Protein AF-A0A9P1C2A9-F1 (afdb_monomer)

Organism: NCBI:txid2562237

Radius of gyration: 29.26 Å; Cα contacts (8 Å, |Δi|>4): 97; chains: 1; bounding box: 54×37×86 Å

Mean predicted aligned error: 13.82 Å

InterPro domains:
  IPR002110 Ankyrin repeat [PS50088] (85-117)
  IPR036770 Ankyrin repeat-containing domain superfamily [G3DSA:1.25.40.20] (23-127)
  IPR036770 Ankyrin repeat-containing domain superfamily [SSF48403] (60-125)

Sequence (131 aa):
MMEFQWEQRGGRVKLVEIDGVVSVGKDISVEHLLTTLKSQEAQEFERKHQERCALEWMKTQKFLERHKFDSADVNAPRVSWWGLQRTYPLHKAVMVRNWEMIDLLMKFGANPRQKYSHGRVPADYFNGHVH

Solvent-accessible surface area (backbone atoms only — not comparable to full-atom values): 8267 Å² total; per-residue (Å²): 140,83,86,84,88,87,82,90,64,88,93,57,87,79,90,82,84,84,88,90,74,88,84,71,95,60,96,73,53,68,68,58,53,55,51,49,51,53,50,51,53,51,50,51,52,51,49,54,53,50,54,50,52,51,53,53,47,53,55,50,33,54,51,25,53,74,72,62,34,55,66,88,39,67,70,42,58,34,66,42,101,77,74,74,37,42,45,40,55,59,44,52,25,54,77,69,67,37,64,69,54,40,52,50,42,46,75,72,67,33,65,76,80,55,58,33,68,83,72,47,41,50,69,62,66,71,76,71,75,84,128

Secondary structure (DSSP, 8-state):
---------TT-PPP---S------S---HHHHHHHHHHHHHHHHHHHHHHHHHHHHHHHHHHHHHHT--SS-TTPPEEPTTS--EE-HHHHHHHTT-HHHHHHHHHTT--TTPPPTTS--GGGGGGG---

pLDDT: mean 75.0, std 20.86, range [31.09, 95.38]

Nearest PDB structures (foldseek):
  8y1u-assembly1_A  TM=8.626E-01  e=5.364E-03  Homo sapiens
  4g8l-assembly4_D  TM=6.517E-01  e=6.062E-03  Homo sapiens
  4g8l-assembly2_B  TM=6.516E-01  e=8.748E-03  Homo sapiens
  4g8l-assembly3_C  TM=6.053E-01  e=6.444E-03  Homo sapiens
  4g8l-assembly1_A  TM=6.124E-01  e=9.886E-03  Homo sapiens

Structure (mmCIF, N/CA/C/O backbone):
data_AF-A0A9P1C2A9-F1
#
_entry.id   AF-A0A9P1C2A9-F1
#
loop_
_atom_site.group_PDB
_atom_site.id
_atom_site.type_symbol
_atom_site.label_atom_id
_atom_site.label_alt_id
_atom_site.label_comp_id
_atom_site.label_asym_id
_atom_site.label_entity_id
_atom_site.label_seq_id
_atom_site.pd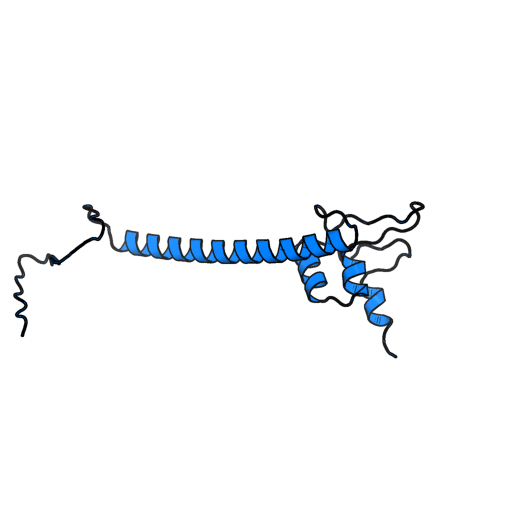bx_PDB_ins_code
_atom_site.Cartn_x
_atom_site.Cartn_y
_atom_site.Cartn_z
_atom_site.occupancy
_atom_site.B_iso_or_equiv
_atom_site.auth_seq_id
_atom_site.auth_comp_id
_atom_site.auth_asym_id
_atom_site.auth_atom_id
_atom_site.pdbx_PDB_model_num
ATOM 1 N N . MET A 1 1 ? -8.927 -4.628 62.474 1.00 39.97 1 MET A N 1
ATOM 2 C CA . MET A 1 1 ? -10.312 -5.113 62.621 1.00 39.97 1 MET A CA 1
ATOM 3 C C . MET A 1 1 ? -11.190 -3.905 62.337 1.00 39.97 1 MET A C 1
ATOM 5 O O . MET A 1 1 ? -11.217 -3.008 63.163 1.00 39.97 1 MET A O 1
ATOM 9 N N . MET A 1 2 ? -11.698 -3.781 61.109 1.00 35.38 2 MET A N 1
ATOM 10 C CA . MET A 1 2 ? -12.501 -2.633 60.665 1.00 35.38 2 MET A CA 1
ATOM 11 C C . MET A 1 2 ? -13.957 -3.085 60.581 1.00 35.38 2 MET A C 1
ATOM 13 O O . MET A 1 2 ? -14.245 -4.099 59.946 1.00 35.38 2 MET A O 1
ATOM 17 N N . GLU A 1 3 ? -14.832 -2.375 61.287 1.00 31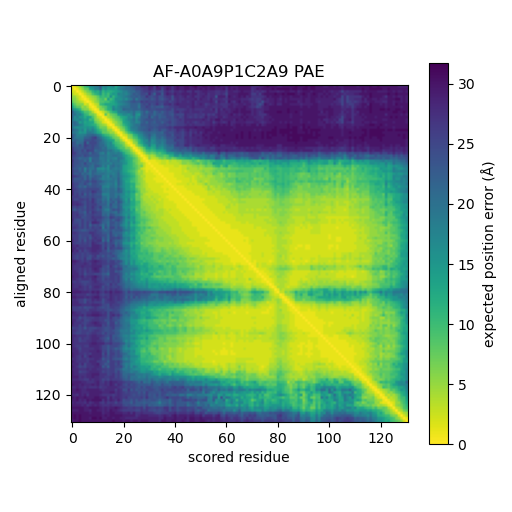.92 3 GLU A N 1
ATOM 18 C CA . GLU A 1 3 ? -16.271 -2.616 61.303 1.00 31.92 3 GLU A CA 1
ATOM 19 C C . GLU A 1 3 ? -16.932 -1.908 60.117 1.00 31.92 3 GLU A C 1
ATOM 21 O O . GLU A 1 3 ? -16.745 -0.712 59.911 1.00 31.92 3 GLU A O 1
ATOM 26 N N . PHE A 1 4 ? -17.713 -2.659 59.340 1.00 36.00 4 PHE A N 1
ATOM 27 C CA . PHE A 1 4 ? -18.564 -2.136 58.275 1.00 36.00 4 PHE A CA 1
ATOM 28 C C . PHE A 1 4 ? -19.997 -2.064 58.808 1.00 36.00 4 PHE A C 1
ATOM 30 O O . PHE A 1 4 ? -20.592 -3.100 59.108 1.00 36.00 4 PHE A O 1
ATOM 37 N N . GLN A 1 5 ? -20.560 -0.861 58.931 1.00 31.09 5 GLN A N 1
ATOM 38 C CA . GLN A 1 5 ? -21.947 -0.673 59.359 1.00 31.09 5 GLN A CA 1
ATOM 39 C C . GLN A 1 5 ? -22.848 -0.491 58.131 1.00 31.09 5 GLN A C 1
ATOM 41 O O . GLN A 1 5 ? -22.696 0.459 57.366 1.00 31.09 5 GLN A O 1
ATOM 46 N N . TRP A 1 6 ? -23.784 -1.419 57.931 1.00 36.75 6 TR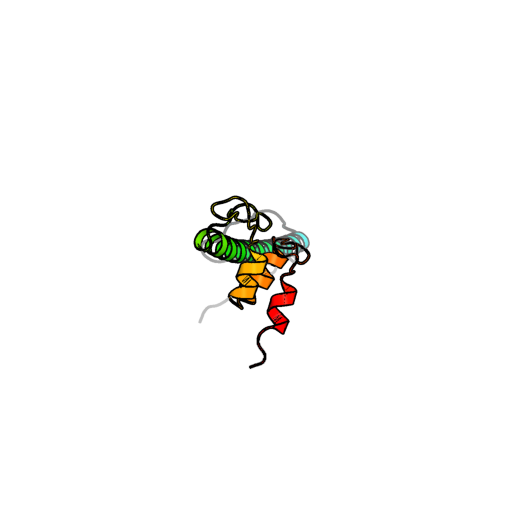P A N 1
ATOM 47 C CA . TRP A 1 6 ? -24.738 -1.389 56.821 1.00 36.75 6 TRP A CA 1
ATOM 48 C C . TRP A 1 6 ? -26.066 -0.780 57.274 1.00 36.75 6 TRP A C 1
ATOM 50 O O . TRP A 1 6 ? -26.678 -1.275 58.218 1.00 36.75 6 TRP A O 1
ATOM 60 N N . GLU A 1 7 ? -26.557 0.243 56.570 1.00 38.28 7 GLU A N 1
ATOM 61 C CA . GLU A 1 7 ? -27.921 0.754 56.743 1.00 38.28 7 GLU A CA 1
ATOM 62 C C . GLU A 1 7 ? -28.673 0.713 55.403 1.00 38.28 7 GLU A C 1
ATOM 64 O O . GLU A 1 7 ? -28.291 1.357 54.425 1.00 38.28 7 GLU A O 1
ATOM 69 N N . GLN A 1 8 ? -29.752 -0.074 55.347 1.00 34.41 8 GLN A N 1
ATOM 70 C CA . GLN A 1 8 ? -30.644 -0.185 54.192 1.00 34.41 8 GLN A CA 1
ATOM 71 C C . GLN A 1 8 ? -31.937 0.584 54.476 1.00 34.41 8 GLN A C 1
ATOM 73 O O . GLN A 1 8 ? -32.737 0.190 55.324 1.00 34.41 8 GLN A O 1
ATOM 78 N N . ARG A 1 9 ? -32.18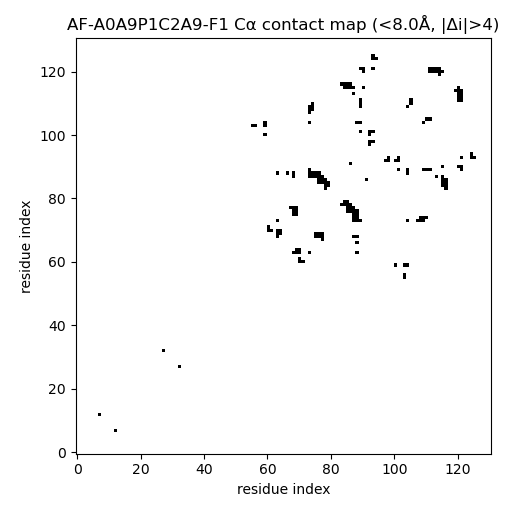7 1.662 53.726 1.00 36.34 9 ARG A N 1
ATOM 79 C CA . ARG A 1 9 ? -33.498 2.323 53.681 1.00 36.34 9 ARG A CA 1
ATOM 80 C C . ARG A 1 9 ? -33.981 2.437 52.235 1.00 36.34 9 ARG A C 1
ATOM 82 O O . ARG A 1 9 ? -33.385 3.137 51.423 1.00 36.34 9 ARG A O 1
ATOM 89 N N . GLY A 1 10 ? -35.076 1.738 51.925 1.00 40.25 10 GLY A N 1
ATOM 90 C CA . GLY A 1 10 ? -35.908 1.990 50.740 1.00 40.25 10 GLY A CA 1
ATOM 91 C C . GLY A 1 10 ? -35.327 1.599 49.375 1.00 40.25 10 GLY A C 1
ATOM 92 O O . GLY A 1 10 ? -35.565 2.310 48.406 1.00 40.25 10 GLY A O 1
ATOM 93 N N . GLY A 1 11 ? -34.565 0.504 49.269 1.00 44.47 11 GLY A N 1
ATOM 94 C CA . GLY A 1 11 ? -34.105 -0.018 47.968 1.00 44.47 11 GLY A CA 1
ATOM 95 C C . GLY A 1 11 ? -33.011 0.805 47.274 1.00 44.47 11 GLY A C 1
ATOM 96 O O . GLY A 1 11 ? -32.715 0.571 46.107 1.00 44.47 11 GLY A O 1
ATOM 97 N N . ARG A 1 12 ? -32.388 1.757 47.978 1.00 37.00 12 ARG A N 1
ATOM 98 C CA . ARG A 1 12 ? -31.333 2.627 47.449 1.00 37.00 12 ARG A CA 1
ATOM 99 C C . ARG A 1 12 ? -30.033 2.373 48.214 1.00 37.00 12 ARG A C 1
ATOM 101 O O . ARG A 1 12 ? -29.900 2.779 49.364 1.00 37.00 12 ARG A O 1
ATOM 108 N N . VAL A 1 13 ? -29.085 1.685 47.580 1.00 40.41 13 VAL A N 1
ATOM 109 C CA . VAL A 1 13 ? -27.733 1.475 48.122 1.00 40.41 13 VAL A CA 1
ATOM 110 C C . VAL A 1 13 ? -26.905 2.723 47.816 1.00 40.41 13 VAL A C 1
ATOM 112 O O . VAL A 1 13 ? -26.735 3.075 46.651 1.00 40.41 13 VAL A O 1
ATOM 115 N N . LYS A 1 14 ? -26.411 3.416 48.846 1.00 43.59 14 LYS A N 1
ATOM 116 C CA . LYS A 1 14 ? -25.388 4.456 48.688 1.00 43.59 14 LYS A CA 1
ATOM 117 C C . LYS A 1 14 ? -24.035 3.858 49.041 1.00 43.59 14 LYS A C 1
ATOM 119 O O . LYS A 1 14 ? -23.838 3.416 50.167 1.00 43.59 14 LYS A O 1
ATOM 124 N N . LEU A 1 15 ? -23.121 3.877 48.077 1.00 38.16 15 LEU A N 1
ATOM 125 C CA . LEU A 1 15 ? -21.698 3.725 48.340 1.00 38.16 15 LEU A CA 1
ATOM 126 C C . LEU A 1 15 ? -21.187 5.066 48.863 1.00 38.16 15 LEU A C 1
ATOM 128 O O . LEU A 1 15 ? -21.294 6.088 48.184 1.00 38.16 15 LEU A O 1
ATOM 132 N N . VAL A 1 16 ? -20.657 5.054 50.075 1.00 51.22 16 VAL A N 1
ATOM 133 C CA . VAL A 1 16 ? -19.816 6.123 50.594 1.00 51.22 16 VAL A CA 1
ATOM 134 C C . VAL A 1 16 ? -18.514 5.431 50.941 1.00 51.22 16 VAL A C 1
ATOM 136 O O . VAL A 1 16 ? -18.551 4.584 51.823 1.00 51.22 16 VAL A O 1
ATOM 139 N N . GLU A 1 17 ? -17.435 5.693 50.194 1.00 46.34 17 GLU A N 1
ATOM 140 C CA . GLU A 1 17 ? -16.234 6.327 50.756 1.00 46.34 17 GLU A CA 1
ATOM 141 C C . GLU A 1 17 ? -15.074 6.549 49.743 1.00 46.34 17 GLU A C 1
ATOM 143 O O . GLU A 1 17 ? -14.883 5.774 48.810 1.00 46.34 17 GLU A O 1
ATOM 148 N N . ILE A 1 18 ? -14.314 7.619 50.039 1.00 44.75 18 ILE A N 1
ATOM 149 C CA . ILE A 1 18 ? -12.897 7.988 49.781 1.00 44.75 18 ILE A CA 1
ATOM 150 C C . ILE A 1 18 ? -12.362 8.275 48.358 1.00 44.75 18 ILE A C 1
ATOM 152 O O . ILE A 1 18 ? -12.217 7.406 47.507 1.00 44.75 18 ILE A O 1
ATOM 156 N N . ASP A 1 19 ? -11.976 9.548 48.205 1.00 43.06 19 ASP A N 1
ATOM 157 C CA . ASP A 1 19 ? -10.932 10.150 47.366 1.00 43.06 19 ASP A CA 1
ATOM 158 C C . ASP A 1 19 ? -10.917 9.901 45.847 1.00 43.06 19 ASP A C 1
ATOM 160 O O . ASP A 1 19 ? -10.280 8.994 45.318 1.00 43.06 19 ASP A O 1
ATOM 164 N N . GLY A 1 20 ? -11.473 10.881 45.121 1.00 46.47 20 GLY A N 1
ATOM 165 C CA . GLY A 1 20 ? -10.825 11.367 43.897 1.00 46.47 20 GLY A CA 1
ATOM 166 C C . GLY A 1 20 ? -11.399 10.940 42.546 1.00 46.47 20 GLY A C 1
ATOM 167 O O . GLY A 1 20 ? -10.678 11.033 41.555 1.00 46.47 20 GLY A O 1
ATOM 168 N N . VAL A 1 21 ? -12.668 10.528 42.444 1.00 39.84 21 VAL A N 1
ATOM 169 C CA . VAL A 1 21 ? -13.281 10.199 41.141 1.00 39.84 21 VAL A CA 1
ATOM 170 C C . VAL A 1 21 ? -14.577 10.974 40.902 1.00 39.84 21 VAL A C 1
ATOM 172 O O . VAL A 1 21 ? -15.450 11.082 41.760 1.00 39.84 21 VAL A O 1
ATOM 175 N N . VAL A 1 22 ? -14.640 11.550 39.700 1.00 41.66 22 VAL A N 1
ATOM 176 C CA . VAL A 1 22 ? -15.652 12.454 39.142 1.00 41.66 22 VAL A CA 1
ATOM 177 C C . VAL A 1 22 ? -17.082 12.050 39.507 1.00 41.66 22 VAL A C 1
ATOM 179 O O . VAL A 1 22 ? -17.586 11.001 39.112 1.00 41.66 22 VAL A O 1
ATOM 182 N N . SER A 1 23 ? -17.764 12.944 40.218 1.00 42.97 23 SER A N 1
ATOM 183 C CA . SER A 1 23 ? -19.191 12.850 40.501 1.00 42.97 23 SER A CA 1
ATOM 184 C C . SER A 1 23 ? -19.982 13.146 39.223 1.00 42.97 23 SER A C 1
ATOM 186 O O . SER A 1 23 ? -20.004 14.288 38.765 1.00 42.97 23 SER A O 1
ATOM 188 N N . VAL A 1 24 ? -20.678 12.156 38.656 1.00 46.12 24 VAL A N 1
ATOM 189 C CA . VAL A 1 24 ? -21.729 12.424 37.660 1.00 46.12 24 VAL A CA 1
ATOM 190 C C . VAL A 1 24 ? -23.082 12.303 38.348 1.00 46.12 24 VAL A C 1
ATOM 192 O O . VAL A 1 24 ? -23.648 11.225 38.487 1.00 46.12 24 VAL A O 1
ATOM 195 N N . GLY A 1 25 ? -23.584 13.440 38.830 1.00 46.94 25 GLY A N 1
ATOM 196 C CA . GLY A 1 25 ? -24.864 13.578 39.531 1.00 46.94 25 GLY A CA 1
ATOM 197 C C . GLY A 1 25 ? -26.099 13.504 38.625 1.00 46.94 25 GLY A C 1
ATOM 198 O O . GLY A 1 25 ? -26.973 14.361 38.726 1.00 46.94 25 GLY A O 1
ATOM 199 N N . LYS A 1 26 ? -26.185 12.513 37.732 1.00 54.19 26 LYS A N 1
ATOM 200 C CA . LYS A 1 26 ? -27.410 12.196 36.979 1.00 54.19 26 LYS A CA 1
ATOM 201 C C . LYS A 1 26 ? -27.658 10.695 37.033 1.00 54.19 26 LYS A C 1
ATOM 203 O O . LYS A 1 26 ? -26.710 9.924 36.943 1.00 54.19 26 LYS A O 1
ATOM 208 N N . ASP A 1 27 ? -28.921 10.302 37.165 1.00 56.72 27 ASP A N 1
ATOM 209 C CA . ASP A 1 27 ? -29.359 8.910 37.055 1.00 56.72 27 ASP A CA 1
ATOM 210 C C . ASP A 1 27 ? -29.014 8.388 35.647 1.00 56.72 27 ASP A C 1
ATOM 212 O O . ASP A 1 27 ? -29.768 8.564 34.690 1.00 56.72 27 ASP A O 1
ATOM 216 N N . ILE A 1 28 ? -27.821 7.811 35.485 1.00 60.56 28 ILE A N 1
ATOM 217 C CA . ILE A 1 28 ? -27.393 7.206 34.226 1.00 60.56 28 ILE A CA 1
ATOM 218 C C . ILE A 1 28 ? -27.967 5.793 34.192 1.00 60.56 28 ILE A C 1
ATOM 220 O O . ILE A 1 28 ? -27.586 4.932 34.984 1.00 60.56 28 ILE A O 1
ATOM 224 N N . SER A 1 29 ? -28.897 5.561 33.266 1.00 77.38 29 SER A N 1
ATOM 225 C CA . SER A 1 29 ? -29.436 4.228 32.993 1.00 77.38 29 SER A CA 1
ATOM 226 C C . SER A 1 29 ? -28.306 3.246 32.659 1.00 77.38 29 SER A C 1
ATOM 228 O O . SER A 1 29 ? -27.387 3.588 31.914 1.00 77.38 29 SER A O 1
ATOM 230 N N . VAL A 1 30 ? -28.396 2.011 33.160 1.00 75.88 30 VAL A N 1
ATOM 231 C CA . VAL A 1 30 ? -27.433 0.927 32.877 1.00 75.88 30 VAL A CA 1
ATOM 232 C C . VAL A 1 30 ? -27.245 0.726 31.368 1.00 75.88 30 VAL A C 1
ATOM 234 O O . VAL A 1 30 ? -26.127 0.511 30.908 1.00 75.88 30 VAL A O 1
ATOM 237 N N . GLU A 1 31 ? -28.308 0.906 30.582 1.00 75.62 31 GLU A N 1
ATOM 238 C CA . GLU A 1 31 ? -28.261 0.859 29.115 1.00 75.62 31 GLU A CA 1
ATOM 239 C C . GLU A 1 31 ? -27.299 1.898 28.527 1.00 75.62 31 GLU A C 1
ATOM 241 O O . GLU A 1 31 ? -26.549 1.621 27.591 1.00 75.62 31 GLU A O 1
ATOM 246 N N . HIS A 1 32 ? -27.259 3.098 29.107 1.00 77.06 32 HIS A N 1
ATOM 247 C CA . HIS A 1 32 ? -26.356 4.155 28.666 1.00 77.06 32 HIS A CA 1
ATOM 248 C C . HIS A 1 32 ? -24.891 3.816 28.980 1.00 77.06 32 HIS A C 1
ATOM 250 O O . HIS A 1 32 ? -24.015 4.077 28.153 1.00 77.06 32 HIS A O 1
ATOM 256 N N . LEU A 1 33 ? -24.620 3.163 30.119 1.00 80.94 33 LEU A N 1
ATOM 257 C CA . LEU A 1 33 ? -23.282 2.656 30.453 1.00 80.94 33 LEU A CA 1
ATOM 258 C C . LEU A 1 33 ? -22.843 1.554 29.482 1.00 80.94 33 LEU A C 1
ATOM 260 O O . LEU A 1 33 ? -21.746 1.629 28.935 1.00 80.94 33 LEU A O 1
ATOM 264 N N . LEU A 1 34 ? -23.712 0.57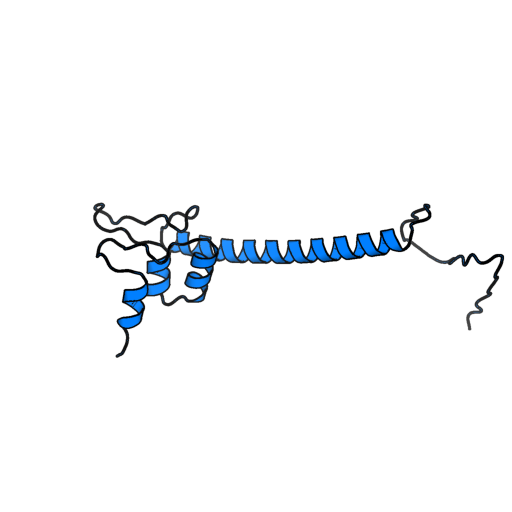7 29.201 1.00 85.50 34 LEU A N 1
ATOM 265 C CA . LEU A 1 34 ? -23.422 -0.507 28.254 1.00 85.50 34 LEU A CA 1
ATOM 266 C C . LEU A 1 34 ? -23.167 0.015 26.838 1.00 85.50 34 LEU A C 1
ATOM 268 O O . LEU A 1 34 ? -22.256 -0.452 26.155 1.00 85.50 34 LEU A O 1
ATOM 272 N N . THR A 1 35 ? -23.946 1.001 26.397 1.00 86.12 35 THR A N 1
ATOM 273 C CA . THR A 1 35 ? -23.770 1.613 25.075 1.00 86.12 35 THR A CA 1
ATOM 274 C C . THR A 1 35 ? -22.459 2.396 25.000 1.00 86.12 35 THR A C 1
ATOM 276 O O . THR A 1 35 ? -21.747 2.316 23.998 1.00 86.12 35 THR A O 1
ATOM 279 N N . THR A 1 36 ? -22.102 3.107 26.073 1.00 87.12 36 THR A N 1
ATOM 280 C CA . THR A 1 36 ? -20.837 3.849 26.162 1.00 87.12 36 THR A CA 1
ATOM 281 C C . THR A 1 36 ? -19.637 2.904 26.126 1.00 87.12 36 THR A C 1
ATOM 283 O O . THR A 1 36 ? -18.711 3.149 25.360 1.00 87.12 36 THR A O 1
ATOM 286 N N . LEU A 1 37 ? -19.675 1.793 26.871 1.00 87.94 37 LEU A N 1
ATOM 287 C CA . LEU A 1 37 ? -18.608 0.785 26.863 1.00 87.94 37 LEU A CA 1
ATOM 288 C C . LEU A 1 37 ? -18.425 0.167 25.472 1.00 87.94 37 LEU A C 1
ATOM 290 O O . LEU A 1 37 ? -17.317 0.170 24.946 1.00 87.94 37 LEU A O 1
ATOM 294 N N . LYS A 1 38 ? -19.515 -0.258 24.819 1.00 92.69 38 LYS A N 1
ATOM 295 C CA . LYS A 1 38 ? -19.458 -0.783 23.441 1.00 92.69 38 LYS A CA 1
ATOM 296 C C . LYS A 1 38 ? -18.890 0.236 22.451 1.00 92.69 38 LYS A C 1
ATOM 298 O O . LYS A 1 38 ? -18.132 -0.127 21.557 1.00 92.69 38 LYS A O 1
ATOM 303 N N . SER A 1 39 ? -19.252 1.510 22.610 1.00 89.31 39 SER A N 1
ATOM 304 C CA . SER A 1 39 ? -18.745 2.593 21.761 1.00 89.31 39 SER A CA 1
ATOM 305 C C . SER A 1 39 ? -17.248 2.830 21.985 1.00 89.31 39 SER A C 1
ATOM 307 O O . SER A 1 39 ? -16.518 3.036 21.020 1.00 89.31 39 SER A O 1
ATOM 309 N N . GLN A 1 40 ? -16.774 2.752 23.233 1.00 90.06 40 GLN A N 1
ATOM 310 C CA . GLN A 1 40 ? -15.350 2.849 23.569 1.00 90.06 40 GLN A CA 1
ATOM 311 C C . GLN A 1 40 ? -14.545 1.684 22.984 1.00 90.06 40 GLN A C 1
ATOM 313 O O . GLN A 1 40 ? -13.498 1.909 22.383 1.00 90.06 40 GLN A O 1
ATOM 318 N N . GLU A 1 41 ? -15.046 0.454 23.108 1.00 92.94 41 GLU A N 1
ATOM 319 C CA . GLU A 1 41 ? -14.407 -0.737 22.535 1.00 92.94 41 GLU A CA 1
ATOM 320 C C . GLU A 1 41 ? -14.315 -0.649 21.005 1.00 92.94 41 GLU A C 1
ATOM 322 O O . GLU A 1 41 ? -13.251 -0.899 20.433 1.00 92.94 41 GLU A O 1
ATOM 327 N N . ALA A 1 42 ? -15.403 -0.243 20.339 1.00 91.44 42 ALA A N 1
ATOM 328 C CA . ALA A 1 42 ? -15.423 -0.035 18.892 1.00 91.44 42 ALA A CA 1
ATOM 329 C C . ALA A 1 42 ? -14.418 1.045 18.464 1.00 91.44 42 ALA A C 1
ATOM 331 O O . ALA A 1 42 ? -13.623 0.829 17.548 1.00 91.44 42 ALA A O 1
ATOM 332 N N . GLN A 1 43 ? -14.380 2.169 19.183 1.00 91.75 43 GLN A N 1
ATOM 333 C CA . GLN A 1 43 ? -13.438 3.252 18.920 1.00 91.75 43 GLN A CA 1
ATOM 334 C C . GLN A 1 43 ? -11.980 2.812 19.118 1.00 91.75 43 GLN A C 1
ATOM 336 O O . GLN A 1 43 ? -11.105 3.171 18.328 1.00 91.75 43 GLN A O 1
ATOM 341 N N . GLU A 1 44 ? -11.686 2.021 20.153 1.00 93.12 44 GLU A N 1
ATOM 342 C CA . GLU A 1 44 ? -10.337 1.505 20.380 1.00 93.12 44 GLU A CA 1
ATOM 343 C C . GLU A 1 44 ? -9.920 0.520 19.282 1.00 93.12 44 GLU A C 1
ATOM 345 O O . GLU A 1 44 ? -8.778 0.561 18.809 1.00 93.12 44 GLU A O 1
ATOM 350 N N . PHE A 1 45 ? -10.836 -0.348 18.853 1.00 94.56 45 PHE A N 1
ATOM 351 C CA . PHE A 1 45 ? -10.604 -1.262 17.742 1.00 94.56 45 PHE A CA 1
ATOM 352 C C . PHE A 1 45 ? -10.301 -0.503 16.444 1.00 94.56 45 PHE A C 1
ATOM 354 O O . PHE A 1 45 ? -9.303 -0.794 15.780 1.00 94.56 45 PHE A O 1
ATOM 361 N N . GLU A 1 46 ? -11.106 0.509 16.114 1.00 92.12 46 GLU A N 1
ATOM 362 C CA . GLU A 1 46 ? -10.889 1.375 14.954 1.00 92.12 46 GLU A CA 1
ATOM 363 C C . GLU A 1 46 ? -9.546 2.102 15.032 1.00 92.12 46 GLU A C 1
ATOM 365 O O . GLU A 1 46 ? -8.799 2.109 14.053 1.00 92.12 46 GLU A O 1
ATOM 370 N N . ARG A 1 47 ? -9.183 2.638 16.203 1.00 91.88 47 ARG A N 1
ATOM 371 C CA . ARG A 1 47 ? -7.880 3.279 16.420 1.00 91.88 47 ARG A CA 1
ATOM 372 C C . ARG A 1 47 ? -6.730 2.312 16.144 1.00 91.88 47 ARG A C 1
ATOM 374 O O . ARG A 1 47 ? -5.830 2.638 15.374 1.00 91.88 47 ARG A O 1
ATOM 381 N N . LYS A 1 48 ? -6.770 1.103 16.714 1.00 93.81 48 LYS A N 1
ATOM 382 C CA . LYS A 1 48 ? -5.743 0.071 16.473 1.00 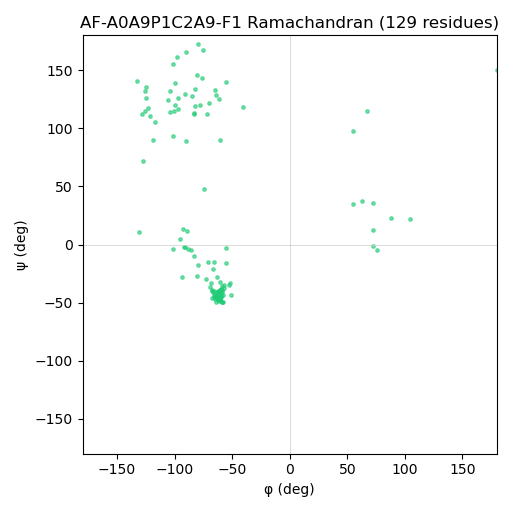93.81 48 LYS A CA 1
ATOM 383 C C . LYS A 1 48 ? -5.666 -0.312 14.996 1.00 93.81 48 LYS A C 1
ATOM 385 O O . LYS A 1 48 ? -4.577 -0.513 14.458 1.00 93.81 48 LYS A O 1
ATOM 390 N N . HIS A 1 49 ? -6.815 -0.404 14.330 1.00 90.62 49 HIS A N 1
ATOM 391 C CA . HIS A 1 49 ? -6.876 -0.681 12.901 1.00 90.62 49 HIS A CA 1
ATOM 392 C C . HIS A 1 49 ? -6.229 0.443 12.075 1.00 90.62 49 HIS A C 1
ATOM 394 O O . HIS 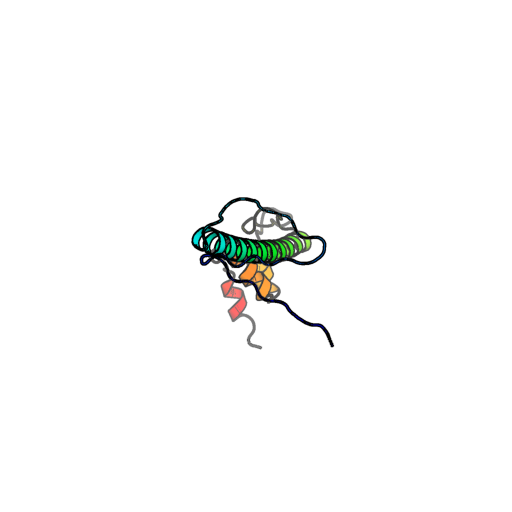A 1 49 ? -5.414 0.165 11.195 1.00 90.62 49 HIS A O 1
ATOM 400 N N . GLN A 1 50 ? -6.528 1.705 12.395 1.00 90.06 50 GLN A N 1
ATOM 401 C CA . GLN A 1 50 ? -5.942 2.877 11.741 1.00 90.06 50 GLN A CA 1
ATOM 402 C C . GLN A 1 50 ? -4.428 2.956 11.953 1.00 90.06 50 GLN A C 1
ATOM 404 O O . GLN A 1 50 ? -3.692 3.161 10.990 1.00 90.06 50 GLN A O 1
ATOM 409 N N . GLU A 1 51 ? -3.947 2.730 13.177 1.00 93.25 51 GLU A N 1
ATOM 410 C CA . GLU A 1 51 ? -2.514 2.708 13.502 1.00 93.25 51 GLU A CA 1
ATOM 411 C C . GLU A 1 51 ? -1.767 1.655 12.678 1.00 93.25 51 GLU A C 1
ATOM 413 O O . GLU A 1 51 ? -0.699 1.922 12.117 1.00 93.25 51 GLU A O 1
ATOM 418 N N . ARG A 1 52 ? -2.355 0.463 12.541 1.00 92.44 52 ARG A N 1
ATOM 419 C CA . ARG A 1 52 ? -1.795 -0.602 11.710 1.00 92.44 52 ARG A CA 1
ATOM 420 C C . ARG A 1 52 ? -1.753 -0.205 10.234 1.00 92.44 52 ARG A C 1
ATOM 422 O O . ARG A 1 52 ? -0.700 -0.344 9.613 1.00 92.44 52 ARG A O 1
ATOM 429 N N . CYS A 1 53 ? -2.855 0.304 9.682 1.00 92.38 53 CYS A N 1
ATOM 430 C CA . CYS A 1 53 ? -2.902 0.776 8.295 1.00 92.38 53 CYS A CA 1
ATOM 431 C C . CYS A 1 53 ? -1.887 1.904 8.041 1.00 92.38 53 CYS A C 1
ATOM 433 O O . CYS A 1 53 ? -1.229 1.908 7.002 1.00 92.38 53 CYS A O 1
ATOM 435 N N . ALA A 1 54 ? -1.693 2.812 9.002 1.00 92.94 54 ALA A N 1
ATOM 436 C CA . ALA A 1 54 ? -0.701 3.881 8.916 1.00 92.94 54 ALA A CA 1
ATOM 437 C C . ALA A 1 54 ? 0.736 3.335 8.891 1.00 92.94 54 ALA A C 1
ATOM 439 O O . ALA A 1 54 ? 1.555 3.773 8.080 1.00 92.94 54 ALA A O 1
ATOM 440 N N . LEU A 1 55 ? 1.046 2.338 9.727 1.00 94.50 55 LEU A N 1
ATOM 441 C CA . LEU A 1 55 ? 2.357 1.686 9.733 1.00 94.50 55 LEU A CA 1
ATOM 442 C C . LEU A 1 55 ? 2.636 0.954 8.411 1.00 94.50 55 LEU A C 1
ATOM 444 O O . LEU A 1 55 ? 3.731 1.051 7.854 1.00 94.50 55 LEU A O 1
ATOM 448 N N . GLU A 1 56 ? 1.646 0.222 7.909 1.00 93.38 56 GLU A N 1
ATOM 449 C CA . GLU A 1 56 ? 1.698 -0.493 6.632 1.00 93.38 56 GLU A CA 1
ATOM 450 C C . GLU A 1 56 ? 1.881 0.470 5.445 1.00 93.38 56 GLU A C 1
ATOM 452 O O . GLU A 1 56 ? 2.704 0.223 4.555 1.00 93.38 56 GLU A O 1
ATOM 457 N N . TRP A 1 57 ? 1.196 1.615 5.466 1.00 93.00 57 TRP A N 1
ATOM 458 C CA . TRP A 1 57 ? 1.369 2.666 4.466 1.00 93.00 57 TRP A CA 1
ATOM 459 C C . TRP A 1 57 ? 2.767 3.285 4.532 1.00 93.00 57 TRP A C 1
ATOM 461 O O . TRP A 1 57 ? 3.448 3.383 3.513 1.00 93.00 57 TRP A O 1
ATOM 471 N N . MET A 1 58 ? 3.269 3.594 5.730 1.00 95.19 58 MET A N 1
ATOM 472 C CA . MET A 1 58 ? 4.627 4.116 5.914 1.00 95.19 58 MET A CA 1
ATOM 473 C C . MET A 1 58 ? 5.691 3.145 5.371 1.00 95.19 58 MET A C 1
ATOM 475 O O . MET A 1 58 ? 6.659 3.571 4.736 1.00 95.19 58 MET A O 1
ATOM 479 N N . LYS A 1 59 ? 5.533 1.832 5.593 1.00 95.38 59 LYS A N 1
ATOM 480 C CA . LYS A 1 59 ? 6.423 0.813 5.003 1.00 95.38 59 LYS A CA 1
ATOM 481 C C . LYS A 1 59 ? 6.397 0.868 3.473 1.00 95.38 59 LYS A C 1
ATOM 483 O O . LYS A 1 59 ? 7.456 0.829 2.844 1.00 95.38 59 LYS A O 1
ATOM 488 N N . THR A 1 60 ? 5.204 0.985 2.895 1.00 93.44 60 THR A N 1
ATOM 489 C CA . THR A 1 60 ? 4.997 1.083 1.444 1.00 93.44 60 THR A CA 1
ATOM 490 C C . THR A 1 60 ? 5.674 2.330 0.879 1.00 93.44 60 THR A C 1
ATOM 492 O O . THR A 1 60 ? 6.454 2.229 -0.066 1.00 93.44 60 THR A O 1
ATOM 495 N N . GLN A 1 61 ? 5.493 3.491 1.513 1.00 94.69 61 GLN A N 1
ATOM 496 C CA . GLN A 1 61 ? 6.130 4.742 1.093 1.00 94.69 61 GLN A CA 1
ATOM 497 C C . GLN A 1 61 ? 7.659 4.662 1.125 1.00 94.69 61 GLN A C 1
ATOM 499 O O . GLN A 1 61 ? 8.310 4.990 0.134 1.00 94.69 61 GLN A O 1
ATOM 504 N N . LYS A 1 62 ? 8.244 4.122 2.204 1.00 95.12 62 LYS A N 1
ATOM 505 C CA . LYS A 1 62 ? 9.702 3.916 2.292 1.00 95.12 62 LYS A CA 1
ATOM 506 C C . LYS A 1 62 ? 10.235 3.051 1.148 1.00 95.12 62 LYS A C 1
ATOM 508 O O . LYS A 1 62 ? 11.335 3.287 0.646 1.00 95.12 62 LYS A O 1
ATOM 513 N N . PHE A 1 63 ? 9.477 2.037 0.732 1.00 95.00 63 PHE A N 1
ATOM 514 C CA . PHE A 1 63 ? 9.840 1.206 -0.413 1.00 95.00 63 PHE A CA 1
ATOM 515 C C . PHE A 1 63 ? 9.786 1.987 -1.732 1.00 95.00 63 PHE A C 1
ATOM 517 O O . PHE A 1 63 ? 10.735 1.909 -2.519 1.00 95.00 63 PHE A O 1
ATOM 524 N N . LEU A 1 64 ? 8.721 2.764 -1.956 1.00 94.81 64 LEU A N 1
ATOM 525 C CA . LEU A 1 64 ? 8.562 3.601 -3.150 1.00 94.81 64 LEU A CA 1
ATOM 526 C C . LEU A 1 64 ? 9.722 4.598 -3.279 1.00 94.81 64 LEU A C 1
ATOM 528 O O . LEU A 1 64 ? 10.406 4.623 -4.305 1.00 94.81 64 LEU A O 1
ATOM 532 N N . GLU A 1 65 ? 10.041 5.316 -2.203 1.00 94.06 65 GLU A N 1
ATOM 533 C CA . GLU A 1 65 ? 11.139 6.288 -2.149 1.00 94.06 65 GLU A CA 1
ATOM 534 C C . GLU A 1 65 ? 12.505 5.647 -2.415 1.00 94.06 65 GLU A C 1
ATOM 536 O O . GLU A 1 65 ? 13.294 6.137 -3.233 1.00 94.06 65 GLU A O 1
ATOM 541 N N . ARG A 1 66 ? 12.787 4.506 -1.768 1.00 94.06 66 ARG A N 1
ATOM 542 C CA . ARG A 1 66 ? 14.049 3.771 -1.940 1.00 94.06 66 ARG A CA 1
ATOM 543 C C . ARG A 1 66 ? 14.268 3.351 -3.391 1.00 94.06 66 ARG A C 1
ATOM 545 O O . ARG A 1 66 ? 15.404 3.352 -3.869 1.00 94.06 66 ARG A O 1
ATOM 552 N N . HIS A 1 67 ? 13.196 2.999 -4.094 1.00 91.44 67 HIS A N 1
ATOM 553 C CA . HIS A 1 67 ? 13.251 2.568 -5.488 1.00 91.44 67 HIS A CA 1
ATOM 554 C C . HIS A 1 67 ? 12.978 3.683 -6.509 1.00 91.44 67 HIS A C 1
ATOM 556 O O . HIS A 1 67 ? 13.041 3.420 -7.716 1.00 91.44 67 HIS A O 1
ATOM 562 N N . LYS A 1 68 ? 12.814 4.932 -6.049 1.00 91.81 68 LYS A N 1
ATOM 563 C CA . LYS A 1 68 ? 12.570 6.123 -6.881 1.00 91.81 68 LYS A CA 1
ATOM 564 C C . LYS A 1 68 ? 11.250 6.046 -7.661 1.00 91.81 68 LYS A C 1
ATOM 566 O O . LYS A 1 68 ? 11.201 6.438 -8.825 1.00 91.81 68 LYS A O 1
ATOM 571 N N . PHE A 1 69 ? 10.222 5.479 -7.042 1.00 92.69 69 PHE A N 1
ATOM 572 C CA . PHE A 1 69 ? 8.838 5.577 -7.502 1.00 92.69 69 PHE A CA 1
ATOM 573 C C . PHE A 1 69 ? 8.162 6.801 -6.879 1.00 92.69 69 PHE A C 1
ATOM 575 O O . PHE A 1 69 ? 8.685 7.377 -5.925 1.00 92.69 69 PHE A O 1
ATOM 582 N N . ASP A 1 70 ? 7.008 7.180 -7.423 1.00 90.94 70 ASP A N 1
ATOM 583 C CA . ASP A 1 70 ? 6.133 8.163 -6.788 1.00 90.94 70 ASP A CA 1
ATOM 584 C C . ASP A 1 70 ? 5.618 7.594 -5.456 1.00 90.94 70 ASP A C 1
ATOM 586 O O . ASP A 1 70 ? 5.154 6.454 -5.410 1.00 90.94 70 ASP A O 1
ATOM 590 N N . SER A 1 71 ? 5.751 8.348 -4.364 1.00 89.00 71 SER A N 1
ATOM 591 C CA . SER A 1 71 ? 5.310 7.929 -3.028 1.00 89.00 71 SER A CA 1
ATOM 592 C C . SER A 1 71 ? 3.817 8.167 -2.777 1.00 89.00 71 SER A C 1
ATOM 594 O O . SER A 1 71 ? 3.296 7.690 -1.764 1.00 89.00 71 SER A O 1
ATOM 596 N N . ALA A 1 72 ? 3.131 8.881 -3.675 1.00 88.06 72 ALA A N 1
ATOM 597 C CA . ALA A 1 72 ? 1.697 9.142 -3.609 1.00 88.06 72 ALA A CA 1
ATOM 598 C C . ALA A 1 72 ? 0.864 8.118 -4.401 1.00 88.06 72 ALA A C 1
ATOM 600 O O . ALA A 1 72 ? -0.278 7.859 -4.025 1.00 88.06 72 ALA A O 1
ATOM 601 N N . ASP A 1 73 ? 1.420 7.512 -5.457 1.00 89.50 73 ASP A N 1
ATOM 602 C CA . ASP A 1 73 ? 0.695 6.579 -6.329 1.00 89.50 73 ASP A CA 1
ATOM 603 C C . ASP A 1 73 ? 1.437 5.242 -6.516 1.00 89.50 73 ASP A C 1
ATOM 605 O O . ASP A 1 73 ? 2.461 5.142 -7.195 1.00 89.50 73 ASP A O 1
ATOM 609 N N . VAL A 1 74 ? 0.856 4.168 -5.967 1.00 91.19 74 VAL A N 1
ATOM 610 C CA . VAL A 1 74 ? 1.366 2.786 -6.072 1.00 91.19 74 VAL A CA 1
ATOM 611 C C . VAL A 1 74 ? 1.332 2.221 -7.498 1.00 91.19 74 VAL A C 1
ATOM 613 O O . VAL A 1 74 ? 1.967 1.201 -7.778 1.00 91.19 74 VAL A O 1
ATOM 616 N N . ASN A 1 75 ? 0.600 2.867 -8.405 1.00 89.81 75 ASN A N 1
ATOM 617 C CA . ASN A 1 75 ? 0.491 2.507 -9.812 1.00 89.81 75 ASN A CA 1
ATOM 618 C C . ASN A 1 75 ? 1.362 3.386 -10.721 1.00 89.81 75 ASN A C 1
ATOM 620 O O . ASN A 1 75 ? 1.437 3.102 -11.921 1.00 89.81 75 ASN A O 1
ATOM 624 N N . ALA A 1 76 ? 2.043 4.406 -10.192 1.00 90.19 76 ALA A N 1
ATOM 625 C CA . ALA A 1 76 ? 2.895 5.272 -10.992 1.00 90.19 76 ALA A CA 1
ATOM 626 C C . ALA A 1 76 ? 4.154 4.518 -11.454 1.00 90.19 76 ALA A C 1
ATOM 628 O O . ALA A 1 76 ? 4.941 4.023 -10.635 1.00 90.19 76 ALA A O 1
ATOM 629 N N . PRO A 1 77 ? 4.394 4.413 -12.773 1.00 88.81 77 PRO A N 1
ATOM 630 C CA . PRO A 1 77 ? 5.606 3.797 -13.265 1.00 88.81 77 PRO A CA 1
ATOM 631 C C . PRO A 1 77 ? 6.786 4.753 -13.117 1.00 88.81 77 PRO A C 1
ATOM 633 O O . PRO A 1 77 ? 6.700 5.938 -13.431 1.00 88.81 77 PRO A O 1
ATOM 636 N N . ARG A 1 78 ? 7.951 4.204 -12.788 1.00 88.06 78 ARG A N 1
ATOM 637 C CA . ARG A 1 78 ? 9.212 4.897 -13.037 1.00 88.06 78 ARG A CA 1
ATOM 638 C C . ARG A 1 78 ? 9.622 4.683 -14.486 1.00 88.06 78 ARG A C 1
ATOM 640 O O . ARG A 1 78 ? 9.613 3.548 -14.971 1.00 88.06 78 ARG A O 1
ATOM 647 N N . VAL A 1 79 ? 10.022 5.759 -15.152 1.00 83.88 79 VAL A N 1
ATOM 648 C CA . VAL A 1 79 ? 10.488 5.735 -16.540 1.00 83.88 79 VAL A CA 1
ATOM 649 C C . VAL A 1 79 ? 12.021 5.755 -16.578 1.00 83.88 79 VAL A C 1
ATOM 651 O O . VAL A 1 79 ? 12.653 6.439 -15.776 1.00 83.88 79 VAL A O 1
ATOM 654 N N . SER A 1 80 ? 12.641 4.972 -17.461 1.00 79.62 80 SER A N 1
ATOM 655 C CA . SER A 1 80 ? 14.096 4.987 -17.659 1.00 79.62 80 SER A CA 1
ATOM 656 C C . SER A 1 80 ? 14.565 6.219 -18.437 1.00 79.62 80 SER A C 1
ATOM 658 O O . SER A 1 80 ? 13.765 6.919 -19.056 1.00 79.62 80 SER A O 1
ATOM 660 N N . TRP A 1 81 ? 15.887 6.434 -18.436 1.00 67.75 81 TRP A N 1
ATOM 661 C CA . TRP A 1 81 ? 16.616 7.614 -18.935 1.00 67.75 81 TRP A CA 1
ATOM 662 C C . TRP A 1 81 ? 16.351 8.022 -20.402 1.00 67.75 81 TRP A C 1
ATOM 664 O O . TRP A 1 81 ? 16.823 9.056 -20.850 1.00 67.75 81 TRP A O 1
ATOM 674 N N . TRP A 1 82 ? 15.549 7.265 -21.149 1.00 72.06 82 TRP A N 1
ATOM 675 C CA . TRP A 1 82 ? 15.199 7.573 -22.541 1.00 72.06 82 TRP A CA 1
ATOM 676 C C . TRP A 1 82 ? 13.694 7.497 -22.821 1.00 72.06 82 TRP A C 1
ATOM 678 O O . TRP A 1 82 ? 13.284 7.440 -23.974 1.00 72.06 82 TRP A O 1
ATOM 688 N N . GLY A 1 83 ? 12.846 7.385 -21.794 1.00 74.75 83 GLY A N 1
ATOM 689 C CA . GLY A 1 83 ? 11.408 7.173 -22.002 1.00 74.75 83 GLY A CA 1
ATOM 690 C C . GLY A 1 83 ? 11.026 5.742 -22.414 1.00 74.75 83 GLY A C 1
ATOM 691 O O . GLY A 1 83 ? 9.844 5.424 -22.510 1.00 74.75 83 GLY A O 1
ATOM 692 N N . LEU A 1 84 ? 12.011 4.866 -22.644 1.00 74.38 84 LEU A N 1
ATOM 693 C CA . LEU A 1 84 ? 11.815 3.567 -23.299 1.00 74.38 84 LEU A CA 1
ATOM 694 C C . LEU A 1 84 ? 11.280 2.475 -22.365 1.00 74.38 84 LEU A C 1
ATOM 696 O O . LEU A 1 84 ? 10.636 1.530 -22.819 1.00 74.38 84 LEU A O 1
ATOM 700 N N . GLN A 1 85 ? 11.558 2.565 -21.062 1.00 76.06 85 GLN A N 1
ATOM 701 C CA . GLN A 1 85 ? 11.187 1.520 -20.108 1.00 76.06 85 GLN A CA 1
ATOM 702 C C . GLN A 1 85 ? 10.359 2.098 -18.975 1.00 76.06 85 GLN A C 1
ATOM 704 O O . GLN A 1 85 ? 10.797 3.020 -18.298 1.00 76.06 85 GLN A O 1
ATOM 709 N N . ARG A 1 86 ? 9.188 1.514 -18.741 1.00 85.69 86 ARG A N 1
ATOM 710 C CA . ARG A 1 86 ? 8.353 1.739 -17.568 1.00 85.69 86 ARG A CA 1
ATOM 711 C C . ARG A 1 86 ? 8.498 0.539 -16.651 1.00 85.69 86 ARG A C 1
ATOM 713 O O . ARG A 1 86 ? 8.403 -0.599 -17.106 1.00 85.69 86 ARG A O 1
ATOM 720 N N . THR A 1 87 ? 8.723 0.789 -15.372 1.00 86.69 87 THR A N 1
ATOM 721 C CA . THR A 1 87 ? 8.719 -0.227 -14.317 1.00 86.69 87 THR A CA 1
ATOM 722 C C . THR A 1 87 ? 7.732 0.218 -13.255 1.00 86.69 87 THR A C 1
ATOM 724 O O . THR A 1 87 ? 7.746 1.386 -12.888 1.00 86.69 87 THR A O 1
ATOM 727 N N . TYR A 1 88 ? 6.894 -0.687 -12.757 1.00 90.81 88 TYR A N 1
ATOM 728 C CA . TYR A 1 88 ? 5.936 -0.378 -11.691 1.00 90.81 88 TYR A CA 1
ATOM 729 C C . TYR A 1 88 ? 6.438 -0.890 -10.334 1.00 90.81 88 TYR A C 1
ATOM 731 O O . TYR A 1 88 ? 7.192 -1.876 -10.312 1.00 90.81 88 TYR A O 1
ATOM 739 N N . PRO A 1 89 ? 5.991 -0.298 -9.211 1.00 92.69 89 PRO A N 1
ATOM 740 C CA . PRO A 1 89 ? 6.372 -0.730 -7.866 1.00 92.69 89 PRO A CA 1
ATOM 741 C C . PRO A 1 89 ? 6.177 -2.229 -7.627 1.00 92.69 89 PRO A C 1
ATOM 743 O O . PRO A 1 89 ? 7.082 -2.904 -7.134 1.00 92.69 89 PRO A O 1
ATOM 746 N N . LEU A 1 90 ? 5.041 -2.774 -8.077 1.00 91.50 90 LEU A N 1
ATOM 747 C CA . LEU A 1 90 ? 4.702 -4.186 -7.905 1.00 91.50 90 LEU A CA 1
ATOM 748 C C . LEU A 1 90 ? 5.690 -5.125 -8.614 1.00 91.50 90 LEU A C 1
ATOM 750 O O . LEU A 1 90 ? 6.108 -6.127 -8.042 1.00 91.50 90 LEU A O 1
ATOM 754 N N . HIS A 1 91 ? 6.149 -4.770 -9.819 1.00 87.31 91 HIS A N 1
ATOM 755 C CA . HIS A 1 91 ? 7.176 -5.551 -10.519 1.00 87.31 91 HIS A CA 1
ATOM 756 C C . HIS A 1 91 ? 8.480 -5.565 -9.725 1.00 87.31 91 HIS A C 1
ATOM 758 O O . HIS A 1 91 ? 9.129 -6.602 -9.602 1.00 87.31 91 HIS A O 1
ATOM 764 N N . LYS A 1 92 ? 8.863 -4.417 -9.153 1.00 89.50 92 LYS A N 1
ATOM 765 C CA . LYS A 1 92 ? 10.093 -4.323 -8.369 1.00 89.50 92 LYS A CA 1
ATOM 766 C C . LYS A 1 92 ? 10.014 -5.163 -7.096 1.00 89.50 92 LYS A C 1
ATOM 768 O O . LYS A 1 92 ? 10.997 -5.824 -6.772 1.00 89.50 92 LYS A O 1
ATOM 773 N N . ALA A 1 93 ? 8.870 -5.172 -6.413 1.00 91.69 93 ALA A N 1
ATOM 774 C CA . ALA A 1 93 ? 8.653 -5.998 -5.226 1.00 91.69 93 ALA A CA 1
ATOM 775 C C . ALA A 1 93 ? 8.801 -7.498 -5.541 1.00 91.69 93 ALA A C 1
ATOM 777 O O . ALA A 1 93 ? 9.488 -8.212 -4.809 1.00 91.69 93 ALA A O 1
ATOM 778 N N . VAL A 1 94 ? 8.261 -7.944 -6.682 1.00 89.06 94 VAL A N 1
ATOM 779 C CA . VAL A 1 94 ? 8.403 -9.325 -7.175 1.00 89.06 94 VAL A CA 1
ATOM 780 C C . VAL A 1 94 ? 9.850 -9.662 -7.529 1.00 89.06 94 VAL A C 1
ATOM 782 O O . VAL A 1 94 ? 10.358 -10.690 -7.090 1.00 89.06 94 VAL A O 1
ATOM 785 N N . MET A 1 95 ? 10.559 -8.779 -8.240 1.00 84.12 95 MET A N 1
ATOM 786 C CA . MET A 1 95 ? 11.980 -8.978 -8.567 1.00 84.12 95 MET A CA 1
ATOM 787 C C . MET A 1 95 ? 12.869 -9.091 -7.320 1.00 84.12 95 MET A C 1
ATOM 789 O O . MET A 1 95 ? 13.882 -9.781 -7.346 1.00 84.12 95 MET A O 1
ATOM 793 N N . VAL A 1 96 ? 12.511 -8.398 -6.236 1.00 87.69 96 VAL A N 1
ATOM 794 C CA . VAL A 1 96 ? 13.219 -8.450 -4.944 1.00 87.69 96 VAL A CA 1
ATOM 795 C C . VAL A 1 96 ? 12.724 -9.623 -4.075 1.00 87.69 96 VAL A C 1
ATOM 797 O O . VAL A 1 96 ? 13.290 -9.878 -3.017 1.00 87.69 96 VAL A O 1
ATOM 800 N N . ARG A 1 97 ? 11.699 -10.370 -4.523 1.00 89.06 97 ARG A N 1
ATOM 801 C CA . ARG A 1 97 ? 11.026 -11.461 -3.790 1.00 89.06 97 ARG A CA 1
ATOM 802 C C . ARG A 1 97 ? 10.504 -11.031 -2.415 1.00 89.06 97 ARG A C 1
ATOM 804 O O . ARG A 1 97 ? 10.507 -11.807 -1.463 1.00 89.06 97 ARG A O 1
ATOM 811 N N . ASN A 1 98 ? 10.054 -9.784 -2.309 1.00 92.25 98 ASN A N 1
ATOM 812 C CA . ASN A 1 98 ? 9.506 -9.245 -1.073 1.00 92.25 98 ASN A CA 1
ATOM 813 C C . ASN A 1 98 ? 7.990 -9.477 -1.018 1.00 92.25 98 ASN A C 1
ATOM 815 O O . ASN A 1 98 ? 7.213 -8.634 -1.463 1.00 92.25 98 ASN A O 1
ATOM 819 N N . TRP A 1 99 ? 7.587 -10.627 -0.475 1.00 91.69 99 TRP A N 1
ATOM 820 C CA . TRP A 1 99 ? 6.182 -11.029 -0.356 1.00 91.69 99 TRP A CA 1
ATOM 821 C C . TRP A 1 99 ? 5.346 -10.073 0.493 1.00 91.69 99 TRP A C 1
ATOM 823 O O . TRP A 1 99 ? 4.226 -9.756 0.107 1.00 91.69 99 TRP A O 1
ATOM 833 N N . GLU A 1 100 ? 5.907 -9.561 1.594 1.00 93.81 100 GLU A N 1
ATOM 834 C CA . GLU A 1 100 ? 5.230 -8.572 2.442 1.00 93.81 100 GLU A CA 1
ATOM 835 C C . GLU A 1 100 ? 4.910 -7.310 1.631 1.00 93.81 100 GLU A C 1
ATOM 837 O O . GLU A 1 100 ? 3.788 -6.823 1.652 1.00 93.81 100 GLU A O 1
ATOM 842 N N . MET A 1 101 ? 5.865 -6.808 0.843 1.00 93.44 101 MET A N 1
ATOM 843 C CA . MET A 1 101 ? 5.639 -5.624 0.012 1.00 93.44 101 MET A CA 1
ATOM 844 C C . MET A 1 101 ? 4.648 -5.873 -1.130 1.00 93.44 101 MET A C 1
ATOM 846 O O . MET A 1 101 ? 3.918 -4.963 -1.505 1.00 93.44 101 MET A O 1
ATOM 850 N N . ILE A 1 102 ? 4.612 -7.084 -1.692 1.00 92.69 102 ILE A N 1
ATOM 851 C CA . ILE A 1 102 ? 3.609 -7.453 -2.702 1.00 92.69 102 ILE A CA 1
ATOM 852 C C . ILE A 1 102 ? 2.206 -7.368 -2.095 1.00 92.69 102 ILE A C 1
ATOM 854 O O . ILE A 1 102 ? 1.337 -6.737 -2.694 1.00 92.69 102 ILE A O 1
ATOM 858 N N . ASP A 1 103 ? 2.011 -7.951 -0.910 1.00 93.81 103 ASP A N 1
ATOM 859 C CA . ASP A 1 103 ? 0.731 -7.916 -0.198 1.00 93.81 103 ASP A CA 1
ATOM 860 C C . ASP A 1 103 ? 0.330 -6.480 0.157 1.00 93.81 103 ASP A C 1
ATOM 862 O O . ASP A 1 103 ? -0.780 -6.052 -0.148 1.00 93.81 103 ASP A O 1
ATOM 866 N N . LEU A 1 104 ? 1.268 -5.684 0.685 1.00 95.00 104 LEU A N 1
ATOM 867 C CA . LEU A 1 104 ? 1.033 -4.271 0.983 1.00 95.00 104 LEU A CA 1
ATOM 868 C C . LEU A 1 104 ? 0.634 -3.474 -0.265 1.00 95.00 104 LEU A C 1
ATOM 870 O O . LEU A 1 104 ? -0.377 -2.776 -0.254 1.00 95.00 104 LEU A O 1
ATOM 874 N N . LEU A 1 105 ? 1.380 -3.597 -1.365 1.00 93.06 105 LEU A N 1
ATOM 875 C CA . LEU A 1 105 ? 1.063 -2.896 -2.611 1.00 93.06 105 LEU A CA 1
ATOM 876 C C . LEU A 1 105 ? -0.312 -3.308 -3.156 1.00 93.06 105 LEU A C 1
ATOM 878 O O . LEU A 1 105 ? -1.071 -2.444 -3.590 1.00 93.06 105 LEU A O 1
ATOM 882 N N . MET A 1 106 ? -0.666 -4.597 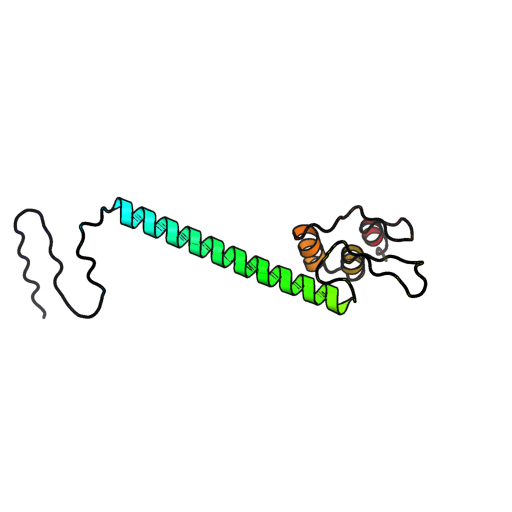-3.105 1.00 92.25 106 MET A N 1
ATOM 883 C CA . MET A 1 106 ? -1.996 -5.075 -3.506 1.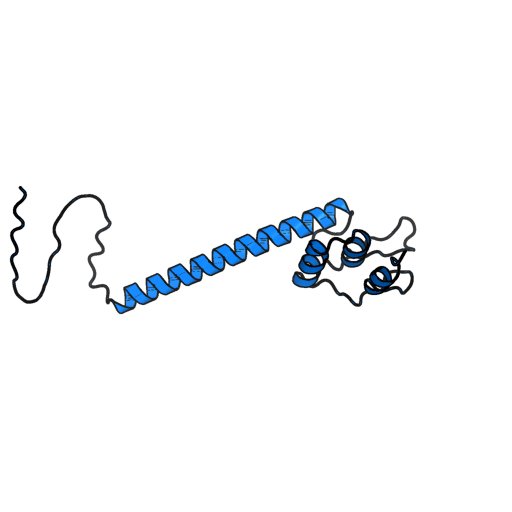00 92.25 106 MET A CA 1
ATOM 884 C C . MET A 1 106 ? -3.098 -4.547 -2.586 1.00 92.25 106 MET A C 1
ATOM 886 O O . MET A 1 106 ? -4.124 -4.079 -3.079 1.00 92.25 106 MET A O 1
ATOM 890 N N . LYS A 1 107 ? -2.871 -4.552 -1.267 1.00 92.69 107 LYS A N 1
ATOM 891 C CA . LYS A 1 107 ? -3.788 -3.993 -0.267 1.00 92.69 107 LYS A CA 1
ATOM 892 C C . LYS A 1 107 ? -4.082 -2.514 -0.528 1.00 92.69 107 LYS A C 1
ATOM 894 O O . LYS A 1 107 ? -5.211 -2.078 -0.330 1.00 92.69 107 LYS A O 1
ATOM 899 N N . PHE A 1 108 ? -3.095 -1.764 -1.021 1.00 92.50 108 PHE A N 1
ATOM 900 C CA . PHE A 1 108 ? -3.237 -0.356 -1.403 1.00 92.50 108 PHE A CA 1
ATOM 901 C C . PHE A 1 108 ? -3.674 -0.131 -2.866 1.00 92.50 108 PHE A C 1
ATOM 903 O O . PHE A 1 108 ? -3.650 1.001 -3.341 1.00 92.50 108 PHE A O 1
ATOM 910 N N . GLY A 1 109 ? -4.108 -1.171 -3.588 1.00 90.56 109 GLY A N 1
ATOM 911 C CA . GLY A 1 109 ? -4.711 -1.030 -4.920 1.00 90.56 109 GLY A CA 1
ATOM 912 C C . GLY A 1 109 ? -3.727 -1.046 -6.095 1.00 90.56 109 GLY A C 1
ATOM 913 O O . GLY A 1 109 ? -4.039 -0.529 -7.172 1.00 90.56 109 GLY A O 1
ATOM 914 N N . ALA A 1 110 ? -2.536 -1.628 -5.928 1.00 90.50 110 ALA A N 1
ATOM 915 C CA . ALA A 1 110 ? -1.632 -1.866 -7.049 1.00 90.50 110 ALA A CA 1
ATOM 916 C C . ALA A 1 110 ? -2.240 -2.870 -8.040 1.00 90.50 110 ALA A C 1
ATOM 918 O O . ALA A 1 110 ? -2.717 -3.940 -7.661 1.00 90.50 110 ALA A O 1
ATOM 919 N N . ASN A 1 111 ? -2.181 -2.551 -9.331 1.00 87.06 111 ASN A N 1
ATOM 920 C CA . ASN A 1 111 ? -2.776 -3.374 -10.379 1.00 87.06 111 ASN A CA 1
ATOM 921 C C . ASN A 1 111 ? -1.848 -4.538 -10.792 1.00 87.06 111 ASN A C 1
ATOM 923 O O . ASN A 1 111 ? -0.845 -4.309 -11.476 1.00 87.06 111 ASN A O 1
ATOM 927 N N . PRO A 1 112 ? -2.198 -5.811 -10.515 1.00 81.12 112 PRO A N 1
ATOM 928 C CA . PRO A 1 112 ? -1.349 -6.961 -10.849 1.00 81.12 112 PRO A CA 1
ATOM 929 C C . PRO A 1 112 ? -1.278 -7.258 -12.350 1.00 81.12 112 PRO A C 1
ATOM 931 O O . PRO A 1 112 ? -0.408 -7.998 -12.801 1.00 81.12 112 PRO A O 1
ATOM 934 N N . ARG A 1 113 ? -2.194 -6.687 -13.140 1.00 78.81 113 ARG A N 1
ATOM 935 C CA . ARG A 1 113 ? -2.284 -6.894 -14.593 1.00 78.81 113 ARG A CA 1
ATOM 936 C C . ARG A 1 113 ? -1.502 -5.862 -15.403 1.00 78.81 113 ARG A C 1
ATOM 938 O O . ARG A 1 113 ? -1.500 -5.946 -16.631 1.00 78.81 113 ARG A O 1
ATOM 945 N N . GLN A 1 114 ? -0.877 -4.881 -14.749 1.00 78.38 114 GLN A N 1
ATOM 946 C CA . GLN A 1 114 ? -0.051 -3.901 -15.444 1.00 78.38 114 GLN A CA 1
ATOM 947 C C . GLN A 1 114 ? 1.112 -4.615 -16.124 1.00 78.38 114 GLN A C 1
ATOM 949 O O . GLN A 1 114 ? 1.860 -5.350 -15.488 1.00 78.38 114 GLN A O 1
ATOM 954 N N . LYS A 1 115 ? 1.252 -4.395 -17.429 1.00 72.00 115 LYS A N 1
ATOM 955 C CA . LYS A 1 115 ? 2.385 -4.894 -18.203 1.00 72.00 115 LYS A CA 1
ATOM 956 C C . LYS A 1 115 ? 3.468 -3.829 -18.201 1.00 72.00 115 LYS A C 1
ATOM 958 O O . LYS A 1 115 ? 3.190 -2.670 -18.510 1.00 72.00 115 LYS A O 1
ATOM 963 N N . TYR A 1 116 ? 4.695 -4.206 -17.865 1.00 73.31 116 TYR A N 1
ATOM 964 C CA . TYR A 1 116 ? 5.837 -3.311 -18.044 1.00 73.31 116 TYR A CA 1
ATOM 965 C C . TYR A 1 116 ? 6.301 -3.326 -19.517 1.00 73.31 116 TYR A C 1
ATOM 967 O O . TYR A 1 116 ? 5.801 -4.115 -20.318 1.00 73.31 116 TYR A O 1
ATOM 975 N N . SER A 1 117 ? 7.233 -2.451 -19.914 1.00 65.44 117 SER A N 1
ATOM 976 C CA . SER A 1 117 ? 7.562 -2.195 -21.336 1.00 65.44 117 SER A CA 1
ATOM 977 C C . SER A 1 117 ? 7.953 -3.404 -22.202 1.00 65.44 117 SER A C 1
ATOM 979 O O . SER A 1 117 ? 7.915 -3.287 -23.419 1.00 65.44 117 SER A O 1
ATOM 981 N N . HIS A 1 118 ? 8.299 -4.561 -21.629 1.00 61.28 118 HIS A N 1
ATOM 982 C CA . HIS A 1 118 ? 8.570 -5.782 -22.407 1.00 61.28 118 HIS A CA 1
ATOM 983 C C . HIS A 1 118 ? 7.335 -6.684 -22.583 1.00 61.28 118 HIS A C 1
ATOM 985 O O . HIS A 1 118 ? 7.474 -7.856 -22.916 1.00 61.28 118 HIS A O 1
ATOM 991 N N . GLY A 1 119 ? 6.128 -6.186 -22.287 1.00 62.34 119 GLY A N 1
ATOM 992 C CA . GLY A 1 119 ? 4.878 -6.951 -22.377 1.00 62.34 119 GLY A CA 1
ATOM 993 C C . GLY A 1 119 ? 4.694 -8.006 -21.282 1.00 62.34 119 GLY A C 1
ATOM 994 O O . GLY A 1 119 ? 3.653 -8.662 -21.244 1.00 62.34 119 GLY A O 1
ATOM 995 N N . ARG A 1 120 ? 5.678 -8.138 -20.389 1.00 63.59 120 ARG A N 1
ATOM 996 C CA . ARG A 1 120 ? 5.681 -9.076 -19.272 1.00 63.59 120 ARG A CA 1
ATOM 997 C C . ARG A 1 120 ? 4.865 -8.548 -18.096 1.00 63.59 120 ARG A C 1
ATOM 999 O O . ARG A 1 120 ? 4.833 -7.341 -17.835 1.00 63.59 120 ARG A O 1
ATOM 1006 N N . VAL A 1 121 ? 4.220 -9.469 -17.397 1.00 68.50 121 VAL A N 1
ATOM 1007 C CA . VAL A 1 121 ? 3.452 -9.230 -16.171 1.00 68.50 121 VAL A CA 1
ATOM 1008 C C . VAL A 1 121 ? 4.300 -9.558 -14.938 1.00 68.50 121 VAL A C 1
ATOM 1010 O O . VAL A 1 121 ? 5.272 -10.308 -15.050 1.00 68.50 121 VAL A O 1
ATOM 1013 N N . PRO A 1 122 ? 3.936 -9.068 -13.737 1.00 60.41 122 PRO A N 1
ATOM 1014 C CA . PRO A 1 122 ? 4.623 -9.442 -12.502 1.00 60.41 122 PRO A CA 1
ATOM 1015 C C . PRO A 1 122 ? 4.730 -10.967 -12.330 1.00 60.41 122 PRO A C 1
ATOM 1017 O O . PRO A 1 122 ? 5.748 -11.456 -11.850 1.00 60.41 122 PRO A O 1
ATOM 1020 N N . ALA A 1 123 ? 3.727 -11.719 -12.802 1.00 61.66 123 ALA A N 1
ATOM 1021 C CA . ALA A 1 123 ? 3.701 -13.176 -12.722 1.00 61.66 123 ALA A CA 1
ATOM 1022 C C . ALA A 1 123 ? 4.824 -13.882 -13.506 1.00 61.66 123 ALA A C 1
ATOM 1024 O O . ALA A 1 123 ? 5.270 -14.953 -13.100 1.00 61.66 123 ALA A O 1
ATOM 1025 N N . ASP A 1 124 ? 5.335 -13.271 -14.579 1.00 63.59 124 ASP A N 1
ATOM 1026 C CA . ASP A 1 124 ? 6.361 -13.885 -15.433 1.00 63.59 124 ASP A CA 1
ATOM 1027 C C . ASP A 1 124 ? 7.699 -14.067 -14.699 1.00 63.59 124 ASP A C 1
ATOM 1029 O O . ASP A 1 124 ? 8.515 -14.903 -15.081 1.00 63.59 124 ASP A O 1
ATOM 1033 N N . TYR A 1 125 ? 7.929 -13.308 -13.624 1.00 60.56 125 TYR A N 1
ATOM 1034 C CA . TYR A 1 125 ? 9.128 -13.432 -12.794 1.00 60.56 125 TYR A CA 1
ATOM 1035 C C . TYR A 1 125 ? 9.061 -14.595 -11.795 1.00 60.56 125 TYR A C 1
ATOM 1037 O O . TYR A 1 125 ? 10.111 -15.021 -11.316 1.00 60.56 125 TYR A O 1
ATOM 1045 N N . PHE A 1 126 ? 7.876 -15.143 -11.494 1.00 60.47 126 PHE A N 1
ATOM 1046 C CA . PHE A 1 126 ? 7.762 -16.301 -10.597 1.00 60.47 126 PHE A CA 1
ATOM 1047 C C . PHE A 1 126 ? 8.252 -17.601 -11.248 1.00 60.47 126 PHE A C 1
ATOM 1049 O O . PHE A 1 126 ? 8.799 -18.452 -10.554 1.00 60.47 126 PHE A O 1
ATOM 1056 N N . ASN A 1 127 ? 8.137 -17.732 -12.574 1.00 54.84 127 ASN A N 1
ATOM 1057 C CA . ASN A 1 127 ? 8.488 -18.962 -13.297 1.00 54.84 127 ASN A CA 1
ATOM 1058 C C . ASN A 1 127 ? 9.963 -19.036 -13.740 1.00 54.84 127 ASN A C 1
ATOM 1060 O O . ASN A 1 127 ? 10.378 -20.039 -14.312 1.00 54.84 127 ASN A O 1
ATOM 1064 N N . GLY A 1 128 ? 10.760 -17.986 -13.508 1.00 50.88 128 GLY A N 1
ATOM 1065 C CA . GLY A 1 128 ? 12.135 -17.876 -14.017 1.00 50.88 128 GLY A CA 1
ATOM 1066 C C . GLY A 1 128 ? 13.248 -18.404 -13.103 1.00 50.88 128 GLY A C 1
ATOM 1067 O O . GLY A 1 128 ? 14.408 -18.354 -13.498 1.00 50.88 128 GLY A O 1
ATOM 1068 N N . HIS A 1 129 ? 12.937 -18.882 -11.894 1.00 47.06 129 HIS A N 1
ATOM 1069 C CA . HIS A 1 129 ? 13.935 -19.360 -10.927 1.00 47.06 129 HIS A CA 1
ATOM 1070 C C . HIS A 1 129 ? 13.597 -20.767 -10.421 1.00 47.06 129 HIS A C 1
ATOM 1072 O O . HIS A 1 129 ? 13.203 -20.958 -9.273 1.00 47.06 129 HIS A O 1
ATOM 1078 N N . VAL A 1 130 ? 13.779 -21.749 -11.304 1.00 40.59 130 VAL A N 1
ATOM 1079 C CA . VAL A 1 130 ? 14.032 -23.150 -10.943 1.00 40.59 130 VAL A CA 1
ATOM 1080 C C . VAL A 1 130 ? 15.411 -23.484 -11.513 1.00 40.59 130 VAL A C 1
ATOM 1082 O O . VAL A 1 130 ? 15.533 -23.830 -12.682 1.00 40.59 130 VAL A O 1
ATOM 1085 N N . HIS A 1 131 ? 16.455 -23.263 -10.718 1.00 36.00 131 HIS A N 1
ATOM 1086 C CA . HIS A 1 131 ? 17.804 -23.786 -10.928 1.00 36.00 131 HIS A CA 1
ATOM 1087 C C . HIS A 1 131 ? 18.427 -24.048 -9.564 1.00 36.00 131 HIS A C 1
ATOM 1089 O O . HIS A 1 131 ? 18.283 -23.160 -8.690 1.00 36.00 131 HIS A O 1
#

Foldseek 3Di:
DDDDDDDDDDPDDDDDDDDDDDDPPDPDPPVNVVVVVVVVVVVVVVVVVVVVLVVLLVVLLVLCVVVVHDSVDQQGWDADPPNQWTDGSLLVCLVVVPPSNNVSSVVVPHDQCDAINVRDTSVVSVPPDDD